Protein AF-A0A357MYZ6-F1 (afdb_monomer_lite)

Foldseek 3Di:
DDDDPQVPDPPDDFQFAAWDDDDQKIFHDDPNDTQKIWHQDPVRWIKIWGHADDDPDTDIDTDRDPVVNSVVNLQVNLCRVCVPDDSVVSSCVRRPRPRPPPDPPDPDDDDDPVSVVVVVVVVVVVVVVCVVVVVVVVVVDDPDDPDDPPDDDDDDDDDDDDDDDDDD

Sequence (168 aa):
MLPSIGYQGFRTAPIPSGWVQMGERWALWWNGREVASLTPDRAGGLRMALNALKMWQTKSVRVASFRQGKRFAERWCAARLYPDLPLREAVTRLTDSTPIDPRPPLPGLPPTSEQQQQAQRLDEAAAAAAARVMPALALIQPPAETRPRLTDRADVGLREGKVGSKRR

Radius of gyration: 38.24 Å; chains: 1; bounding box: 81×56×115 Å

Secondary structure (DSSP, 8-state):
--------S-S-SPBP-EEEEETTEEEEEETTEEEEEEEE-TTS-EEEEE--SS-SS-EEEEES-HHHHHHHHHHHHHHHH-TTS-HHHHHHHHH----B---PPPPPPPPPHHHHHHHHHHHHHHHHHHHHHHHHHHHT------PPP-------------------

pLDDT: mean 73.93, std 21.03, range [33.16, 96.56]

Structure (mmCIF, N/CA/C/O backbone):
data_AF-A0A357MYZ6-F1
#
_entry.id   AF-A0A357MYZ6-F1
#
loop_
_atom_site.group_PDB
_atom_site.id
_atom_site.type_symbol
_atom_site.label_atom_id
_atom_site.label_alt_id
_atom_site.label_comp_id
_atom_site.label_asym_id
_atom_site.label_entity_id
_atom_site.label_seq_id
_atom_site.pdbx_PDB_ins_code
_atom_site.Cartn_x
_atom_site.Cartn_y
_atom_site.Cartn_z
_atom_site.occupancy
_atom_site.B_iso_or_equiv
_atom_site.auth_seq_id
_atom_site.auth_comp_id
_atom_site.auth_asym_id
_atom_site.auth_atom_id
_atom_site.pdbx_PDB_model_num
ATOM 1 N N . MET A 1 1 ? 18.128 -8.726 14.448 1.00 37.00 1 MET A N 1
ATOM 2 C CA . MET A 1 1 ? 16.726 -8.364 14.736 1.00 37.00 1 MET A CA 1
ATOM 3 C C . MET A 1 1 ? 16.490 -6.952 14.232 1.00 37.00 1 MET A C 1
ATOM 5 O O . MET A 1 1 ? 17.231 -6.066 14.628 1.00 37.00 1 MET A O 1
ATOM 9 N N . LEU A 1 2 ? 15.534 -6.756 13.327 1.00 34.19 2 LEU A N 1
ATOM 10 C CA . LEU A 1 2 ? 15.073 -5.434 12.893 1.00 34.19 2 LEU A CA 1
ATOM 11 C C . LEU A 1 2 ? 13.616 -5.310 13.343 1.00 34.19 2 LEU A C 1
ATOM 13 O O . LEU A 1 2 ? 12.866 -6.264 13.117 1.00 34.19 2 LEU A O 1
ATOM 17 N N . PRO A 1 3 ? 13.196 -4.201 13.971 1.00 40.00 3 PRO A N 1
ATOM 18 C CA . PRO A 1 3 ? 11.792 -4.020 14.261 1.00 40.00 3 PRO A CA 1
ATOM 19 C C . PRO A 1 3 ? 11.074 -3.813 12.929 1.00 40.00 3 PRO A C 1
ATOM 21 O O . PRO A 1 3 ? 11.431 -2.947 12.128 1.00 40.00 3 PRO A O 1
ATOM 24 N N . SER A 1 4 ? 10.049 -4.624 12.685 1.00 40.84 4 SER A N 1
ATOM 25 C CA . SER A 1 4 ? 8.971 -4.229 11.795 1.00 40.84 4 SER A CA 1
ATOM 26 C C . SER A 1 4 ? 8.479 -2.881 12.306 1.00 40.84 4 SER A C 1
ATOM 28 O O . SER A 1 4 ? 7.918 -2.810 13.398 1.00 40.84 4 SER A O 1
ATOM 30 N N . ILE A 1 5 ? 8.694 -1.807 11.544 1.00 46.12 5 ILE A N 1
ATOM 31 C CA . ILE A 1 5 ? 7.967 -0.549 11.738 1.00 46.12 5 ILE A CA 1
ATOM 32 C C . ILE A 1 5 ? 6.539 -0.838 11.262 1.00 46.12 5 ILE A C 1
ATOM 34 O O . ILE A 1 5 ? 6.098 -0.445 10.186 1.00 46.12 5 ILE A O 1
ATOM 38 N N . GLY A 1 6 ? 5.847 -1.664 12.046 1.00 42.25 6 GLY A N 1
ATOM 39 C CA . GLY A 1 6 ? 4.410 -1.718 12.070 1.00 42.25 6 GLY A CA 1
ATOM 40 C C . GLY A 1 6 ? 3.995 -0.362 12.592 1.00 42.25 6 GLY A C 1
ATOM 41 O O . GLY A 1 6 ? 4.334 0.017 13.710 1.00 42.25 6 GLY A O 1
ATOM 42 N N . TYR A 1 7 ? 3.329 0.392 11.737 1.00 44.12 7 TYR A N 1
ATOM 43 C CA . TYR A 1 7 ? 2.656 1.624 12.087 1.00 44.12 7 TYR A CA 1
ATOM 44 C C . TYR A 1 7 ? 1.559 1.267 13.113 1.00 44.12 7 TYR A C 1
ATOM 46 O O . TYR A 1 7 ? 0.414 1.012 12.761 1.00 44.12 7 TYR A O 1
ATOM 54 N N . GLN A 1 8 ? 1.945 1.123 14.383 1.00 43.41 8 GLN A N 1
ATOM 55 C CA . GLN A 1 8 ? 1.078 0.844 15.533 1.00 43.41 8 GLN A CA 1
ATOM 56 C C . GLN A 1 8 ? 0.950 2.096 16.412 1.00 43.41 8 GLN A C 1
ATOM 58 O O . GLN A 1 8 ? 0.917 2.022 17.636 1.00 43.41 8 GLN A O 1
ATOM 63 N N . GLY A 1 9 ? 0.865 3.269 15.782 1.00 35.84 9 GLY A N 1
ATOM 64 C CA . GLY A 1 9 ? 0.314 4.454 16.428 1.00 35.84 9 GLY A CA 1
ATOM 65 C C . GLY A 1 9 ? -1.207 4.371 16.366 1.00 35.84 9 GLY A C 1
ATOM 66 O O . GLY A 1 9 ? -1.777 4.302 15.278 1.00 35.84 9 GLY A O 1
ATOM 67 N N . PHE A 1 10 ? -1.864 4.334 17.521 1.00 36.91 10 PHE A N 1
ATOM 68 C CA . PHE A 1 10 ? -3.317 4.398 17.652 1.00 36.91 10 PHE A CA 1
ATOM 69 C C . PHE A 1 10 ? -3.903 5.558 16.815 1.00 36.91 10 PHE A C 1
ATOM 71 O O . PHE A 1 10 ? -3.748 6.721 17.156 1.00 36.91 10 PHE A O 1
ATOM 78 N N . ARG A 1 11 ? -4.541 5.213 15.688 1.00 46.81 11 ARG A N 1
ATOM 79 C CA . ARG A 1 11 ? -5.631 5.913 14.974 1.00 46.81 11 ARG A CA 1
ATOM 80 C C . ARG A 1 11 ? -5.759 7.447 15.122 1.00 46.81 11 ARG A C 1
ATOM 82 O O . ARG A 1 11 ? -6.808 7.923 15.545 1.00 46.81 11 ARG A O 1
ATOM 89 N N . THR A 1 12 ? -4.785 8.205 14.616 1.00 45.78 12 THR A N 1
ATOM 90 C CA . THR A 1 12 ? -5.008 9.627 14.247 1.00 45.78 12 THR A CA 1
ATOM 91 C C . THR A 1 12 ? -4.431 9.998 12.880 1.00 45.78 12 THR A C 1
ATOM 93 O O . THR A 1 12 ? -4.909 10.930 12.243 1.00 45.78 12 THR A O 1
ATOM 96 N N . ALA A 1 13 ? -3.430 9.267 12.383 1.00 53.84 13 ALA A N 1
ATOM 97 C CA . ALA A 1 13 ? -2.886 9.512 11.053 1.00 53.84 13 ALA A CA 1
ATOM 98 C C . ALA A 1 13 ? -3.737 8.809 9.974 1.00 53.84 13 ALA A C 1
ATOM 100 O O . ALA A 1 13 ? -4.110 7.645 10.170 1.00 53.84 13 ALA A O 1
ATOM 101 N N . PRO A 1 14 ? -4.025 9.476 8.838 1.00 59.66 14 PRO A N 1
ATOM 102 C CA . PRO A 1 14 ? -4.628 8.854 7.667 1.00 59.66 14 PRO A CA 1
ATOM 103 C C . PRO A 1 14 ? -3.936 7.543 7.303 1.00 59.66 14 PRO A C 1
ATOM 105 O O . PRO A 1 14 ? -2.705 7.469 7.303 1.00 59.66 14 PRO A O 1
ATOM 108 N N . ILE A 1 15 ? -4.717 6.514 6.964 1.00 64.12 15 ILE A N 1
ATOM 109 C CA . ILE A 1 15 ? -4.153 5.289 6.397 1.00 64.12 15 ILE A CA 1
ATOM 110 C C . ILE A 1 15 ? -3.432 5.694 5.106 1.00 64.12 15 ILE A C 1
ATOM 112 O O . ILE A 1 15 ? -4.088 6.237 4.215 1.00 64.12 15 ILE A O 1
ATOM 116 N N . PRO A 1 16 ? -2.115 5.452 4.979 1.00 68.25 16 PRO A N 1
ATOM 117 C CA . PRO A 1 16 ? -1.398 5.844 3.780 1.00 68.25 16 PRO A CA 1
ATOM 118 C C . PRO A 1 16 ? -1.988 5.114 2.569 1.00 68.25 16 PRO A C 1
ATOM 120 O O . PRO A 1 16 ? -2.146 3.888 2.579 1.00 68.25 16 PRO A O 1
ATOM 123 N N . SER A 1 17 ? -2.314 5.877 1.530 1.00 75.31 17 SER A N 1
ATOM 124 C CA . SER A 1 17 ? -2.764 5.396 0.225 1.00 75.31 17 SER A CA 1
ATOM 125 C C . SER A 1 17 ? -1.887 5.991 -0.878 1.00 75.31 17 SER A C 1
ATOM 127 O O . SER A 1 17 ? -1.412 7.126 -0.793 1.00 75.31 17 SER A O 1
ATOM 129 N N . GLY A 1 18 ? -1.631 5.203 -1.922 1.00 86.88 18 GLY A N 1
ATOM 130 C CA . GLY A 1 18 ? -0.774 5.620 -3.028 1.00 86.88 18 GLY A CA 1
ATOM 131 C C . GLY A 1 18 ? 0.722 5.552 -2.700 1.00 86.88 18 GLY A C 1
ATOM 132 O O . GLY A 1 18 ? 1.171 4.774 -1.852 1.00 86.88 18 GLY A O 1
ATOM 133 N N . TRP A 1 19 ? 1.525 6.314 -3.444 1.00 91.44 19 TRP A N 1
ATOM 134 C CA . TRP A 1 19 ? 2.982 6.310 -3.301 1.00 91.44 19 TRP A CA 1
ATOM 135 C C . TRP A 1 19 ? 3.440 7.184 -2.139 1.00 91.44 19 TRP A C 1
ATOM 137 O O . TRP A 1 19 ? 3.258 8.396 -2.158 1.00 91.44 19 TRP A O 1
ATOM 147 N N . VAL A 1 20 ? 4.152 6.577 -1.195 1.00 89.56 20 VAL A N 1
ATOM 148 C CA . VAL A 1 20 ? 4.776 7.254 -0.058 1.00 89.56 20 VAL A CA 1
ATOM 149 C C . VAL A 1 20 ? 6.290 7.101 -0.156 1.00 89.56 20 VAL A C 1
ATOM 151 O O . VAL A 1 20 ? 6.802 5.998 -0.370 1.00 89.56 20 VAL A O 1
ATOM 154 N N . GLN A 1 21 ? 7.014 8.209 -0.009 1.00 90.19 21 GLN A N 1
ATOM 155 C CA . GLN A 1 21 ? 8.471 8.199 0.075 1.00 90.19 21 GLN A CA 1
ATOM 156 C C . GLN A 1 21 ? 8.905 7.969 1.526 1.00 90.19 21 GLN A C 1
ATOM 158 O O . GLN A 1 21 ? 8.559 8.739 2.415 1.00 90.19 21 GLN A O 1
ATOM 163 N N . MET A 1 22 ? 9.675 6.907 1.753 1.00 84.81 22 MET A N 1
ATOM 164 C CA . MET A 1 22 ? 10.239 6.522 3.046 1.00 84.81 22 MET A CA 1
ATOM 165 C C . MET A 1 22 ? 11.765 6.520 2.910 1.00 84.81 22 MET A C 1
ATOM 167 O O . MET A 1 22 ? 12.372 5.506 2.556 1.00 84.81 22 MET A O 1
ATOM 171 N N . GLY A 1 23 ? 12.376 7.689 3.119 1.00 86.44 23 GLY A N 1
ATOM 172 C CA . GLY A 1 23 ? 13.798 7.912 2.851 1.00 86.44 23 GLY A CA 1
ATOM 173 C C . GLY A 1 23 ? 14.121 7.747 1.363 1.00 86.44 23 GLY A C 1
ATOM 174 O O . GLY A 1 23 ? 13.562 8.440 0.511 1.00 86.44 23 GLY A O 1
ATOM 175 N N . GLU A 1 24 ? 15.002 6.801 1.049 1.00 85.94 24 GLU A N 1
ATOM 176 C CA . GLU A 1 24 ? 15.408 6.477 -0.326 1.00 85.94 24 GLU A CA 1
ATOM 177 C C . GLU A 1 24 ? 14.452 5.496 -1.027 1.00 85.94 24 GLU A C 1
ATOM 179 O O . GLU A 1 24 ? 14.547 5.278 -2.236 1.00 85.94 24 GLU A O 1
ATOM 184 N N . ARG A 1 25 ? 13.515 4.892 -0.283 1.00 89.75 25 ARG A N 1
ATOM 185 C CA . ARG A 1 25 ? 12.558 3.916 -0.810 1.00 89.75 25 ARG A CA 1
ATOM 186 C C . ARG A 1 25 ? 11.222 4.576 -1.119 1.00 89.75 25 ARG A C 1
ATOM 188 O O . ARG A 1 25 ? 10.684 5.327 -0.314 1.00 89.75 25 ARG A O 1
ATOM 195 N N . TRP A 1 26 ? 10.615 4.199 -2.235 1.00 93.19 26 TRP A N 1
ATOM 196 C CA . TRP A 1 26 ? 9.214 4.498 -2.522 1.00 93.19 26 TRP A CA 1
ATOM 197 C C . TRP A 1 26 ? 8.358 3.268 -2.258 1.00 93.19 26 TRP A C 1
ATOM 199 O O . TRP A 1 26 ? 8.678 2.190 -2.746 1.00 93.19 26 TRP A O 1
ATOM 209 N N . ALA A 1 27 ? 7.271 3.410 -1.510 1.00 92.38 27 ALA A N 1
ATOM 210 C CA . ALA A 1 27 ? 6.341 2.326 -1.213 1.00 92.38 27 ALA A CA 1
ATOM 211 C C . ALA A 1 27 ? 4.938 2.686 -1.701 1.00 92.38 27 ALA A C 1
ATOM 213 O O . ALA A 1 27 ? 4.471 3.798 -1.474 1.00 92.38 27 ALA A O 1
ATOM 214 N N . LEU A 1 28 ? 4.281 1.750 -2.377 1.00 92.06 28 LEU A N 1
ATOM 215 C CA . LEU A 1 28 ? 2.885 1.849 -2.773 1.00 92.06 28 LEU A CA 1
ATOM 216 C C . LEU A 1 28 ? 2.030 1.197 -1.692 1.00 92.06 28 LEU A C 1
ATOM 218 O O . LEU A 1 28 ? 2.162 -0.004 -1.433 1.00 92.06 28 LEU A O 1
ATOM 222 N N . TRP A 1 29 ? 1.159 1.992 -1.082 1.00 90.31 29 TRP A N 1
ATOM 223 C CA . TRP A 1 29 ? 0.274 1.563 -0.011 1.00 90.31 29 TRP A CA 1
ATOM 224 C C . TRP A 1 29 ? -1.160 1.401 -0.499 1.00 90.31 29 TRP A C 1
ATOM 226 O O . TRP A 1 29 ? -1.685 2.218 -1.254 1.00 90.31 29 TRP A O 1
ATOM 236 N N . TRP A 1 30 ? -1.800 0.336 -0.030 1.00 86.94 30 TRP A N 1
ATOM 237 C CA . TRP A 1 30 ? -3.204 0.047 -0.265 1.00 86.94 30 TRP A CA 1
ATOM 238 C C . TRP A 1 30 ? -3.822 -0.529 1.005 1.00 86.94 30 TRP A C 1
ATOM 240 O O . TRP A 1 30 ? -3.333 -1.526 1.538 1.00 86.94 30 TRP A O 1
ATOM 250 N N . ASN A 1 31 ? -4.890 0.106 1.498 1.00 81.56 31 ASN A N 1
ATOM 251 C CA . ASN A 1 31 ? -5.628 -0.321 2.691 1.00 81.56 31 ASN A CA 1
ATOM 252 C C . ASN A 1 31 ? -4.713 -0.617 3.906 1.00 81.56 31 ASN A C 1
ATOM 254 O O . ASN A 1 31 ? -4.836 -1.647 4.570 1.00 81.56 31 ASN A O 1
ATOM 258 N N . GLY A 1 32 ? -3.721 0.251 4.139 1.00 80.19 32 GLY A N 1
ATOM 259 C CA . GLY A 1 32 ? -2.769 0.123 5.248 1.00 80.19 32 GLY A CA 1
ATOM 260 C C . GLY A 1 32 ? -1.698 -0.954 5.064 1.00 80.19 32 GLY A C 1
ATOM 261 O O . GLY A 1 32 ? -0.998 -1.283 6.019 1.00 80.19 32 GLY A O 1
ATOM 262 N N . ARG A 1 33 ? -1.545 -1.510 3.856 1.00 84.31 33 ARG A N 1
ATOM 263 C CA . ARG A 1 33 ? -0.506 -2.490 3.522 1.00 84.31 33 ARG A CA 1
ATOM 264 C C . ARG A 1 33 ? 0.365 -2.008 2.372 1.00 84.31 33 ARG A C 1
ATOM 266 O O . ARG A 1 33 ? -0.133 -1.473 1.386 1.00 84.31 33 ARG A O 1
ATOM 273 N N . GLU A 1 34 ? 1.662 -2.265 2.471 1.00 89.38 34 GLU A N 1
ATOM 274 C CA . GLU A 1 34 ? 2.582 -2.104 1.348 1.00 89.38 34 GLU A CA 1
ATOM 275 C C . GLU A 1 34 ? 2.339 -3.213 0.315 1.00 89.38 34 GLU A C 1
ATOM 277 O O . GLU A 1 34 ? 2.509 -4.398 0.605 1.00 89.38 34 GLU A O 1
ATOM 282 N N . VAL A 1 35 ? 1.962 -2.828 -0.904 1.00 91.38 35 VAL A N 1
ATOM 283 C CA . VAL A 1 35 ? 1.686 -3.760 -2.013 1.00 91.38 35 VAL A CA 1
ATOM 284 C C . VAL A 1 35 ? 2.772 -3.753 -3.087 1.00 91.38 35 VAL A C 1
ATOM 286 O O . VAL A 1 35 ? 2.870 -4.706 -3.862 1.00 91.38 35 VAL A O 1
ATOM 289 N N . ALA A 1 36 ? 3.615 -2.721 -3.119 1.00 93.38 36 ALA A N 1
ATOM 290 C CA . ALA A 1 36 ? 4.842 -2.686 -3.906 1.00 93.38 36 ALA A CA 1
ATOM 291 C C . ALA A 1 36 ? 5.851 -1.702 -3.301 1.00 93.38 36 ALA A C 1
ATOM 293 O O . ALA A 1 36 ? 5.467 -0.753 -2.621 1.00 93.38 36 ALA A O 1
ATOM 294 N N . SER A 1 37 ? 7.135 -1.877 -3.599 1.00 93.19 37 SER A N 1
ATOM 295 C CA . SER A 1 37 ? 8.157 -0.874 -3.291 1.00 93.19 37 SER A CA 1
ATOM 296 C C . SER A 1 37 ? 9.246 -0.796 -4.346 1.00 93.19 37 SER A C 1
ATOM 298 O O . SER A 1 37 ? 9.477 -1.737 -5.098 1.00 93.19 37 SER A O 1
ATOM 300 N N . LEU A 1 38 ? 9.900 0.359 -4.410 1.00 94.00 38 LEU A N 1
ATOM 301 C CA . LEU A 1 38 ? 11.060 0.657 -5.233 1.00 94.00 38 LEU A CA 1
ATOM 302 C C . LEU A 1 38 ? 12.182 1.116 -4.309 1.00 94.00 38 LEU A C 1
ATOM 304 O O . LEU A 1 38 ? 12.068 2.167 -3.678 1.00 94.00 38 LEU A O 1
ATOM 308 N N . THR A 1 39 ? 13.249 0.333 -4.247 1.00 93.00 39 THR A N 1
ATOM 309 C CA . THR A 1 39 ? 14.420 0.586 -3.408 1.00 93.00 39 THR A CA 1
ATOM 310 C C . THR A 1 39 ? 15.649 0.713 -4.302 1.00 93.00 39 THR A C 1
ATOM 312 O O . THR A 1 39 ? 15.855 -0.165 -5.150 1.00 93.00 39 THR A O 1
ATOM 315 N N . PRO A 1 40 ? 16.475 1.759 -4.150 1.00 90.50 40 PRO A N 1
ATOM 316 C CA . PRO A 1 40 ? 17.782 1.791 -4.791 1.00 90.50 40 PRO A CA 1
ATOM 317 C C . PRO A 1 40 ? 18.638 0.617 -4.293 1.00 90.50 40 PRO A C 1
ATOM 319 O O . PRO A 1 40 ? 18.598 0.234 -3.126 1.00 90.50 40 PRO A O 1
ATOM 322 N N . ASP A 1 41 ? 19.360 -0.013 -5.211 1.00 85.00 41 ASP A N 1
ATOM 323 C CA . ASP A 1 41 ? 20.289 -1.105 -4.936 1.00 85.00 41 ASP A CA 1
ATOM 324 C C . ASP A 1 41 ? 21.688 -0.529 -4.666 1.00 85.00 41 ASP A C 1
ATOM 326 O O . ASP A 1 41 ? 22.058 0.511 -5.213 1.00 85.00 41 ASP A O 1
ATOM 330 N N . ARG A 1 42 ? 22.510 -1.232 -3.879 1.00 78.69 42 ARG A N 1
ATOM 331 C CA . ARG A 1 42 ? 23.874 -0.789 -3.524 1.00 78.69 42 ARG A CA 1
ATOM 332 C C . ARG A 1 42 ? 24.799 -0.657 -4.737 1.00 78.69 42 ARG A C 1
ATOM 334 O O . ARG A 1 42 ? 25.784 0.063 -4.677 1.00 78.69 42 ARG A O 1
ATOM 341 N N . ALA A 1 43 ? 24.470 -1.336 -5.834 1.00 79.06 43 ALA A N 1
ATOM 342 C CA . ALA A 1 43 ? 25.182 -1.263 -7.109 1.00 79.06 43 ALA A CA 1
ATOM 343 C C . ALA A 1 43 ? 24.713 -0.104 -8.019 1.00 79.06 43 ALA A C 1
ATOM 345 O O . ALA A 1 43 ? 25.000 -0.117 -9.212 1.00 79.06 43 ALA A O 1
ATOM 346 N N . GLY A 1 44 ? 23.930 0.853 -7.501 1.00 76.19 44 GLY A N 1
ATOM 347 C CA . GLY A 1 44 ? 23.406 1.990 -8.273 1.00 76.19 44 GLY A CA 1
ATOM 348 C C . GLY A 1 44 ? 22.204 1.662 -9.170 1.00 76.19 44 GLY A C 1
ATOM 349 O O . GLY A 1 44 ? 21.781 2.494 -9.967 1.00 76.19 44 GLY A O 1
ATOM 350 N N . GLY A 1 45 ? 21.643 0.453 -9.058 1.00 85.31 45 GLY A N 1
ATOM 351 C CA . GLY A 1 45 ? 20.425 0.046 -9.768 1.00 85.31 45 GLY A CA 1
ATOM 352 C C . GLY A 1 45 ? 19.147 0.376 -8.994 1.00 85.31 45 GLY A C 1
ATOM 353 O O . GLY A 1 45 ? 19.198 0.788 -7.841 1.00 85.31 45 GLY A O 1
ATOM 354 N N . LEU A 1 46 ? 17.979 0.133 -9.594 1.00 91.38 46 LEU A N 1
ATOM 355 C CA . LEU A 1 46 ? 16.692 0.212 -8.900 1.00 91.38 46 LEU A CA 1
ATOM 356 C C . LEU A 1 46 ? 16.043 -1.169 -8.818 1.00 91.38 46 LEU A C 1
ATOM 358 O O . LEU A 1 46 ? 15.931 -1.879 -9.820 1.00 91.38 46 LEU A O 1
ATOM 362 N N . ARG A 1 47 ? 15.584 -1.548 -7.627 1.00 92.38 47 ARG A N 1
ATOM 363 C CA . ARG A 1 47 ? 14.896 -2.813 -7.370 1.00 92.38 47 ARG A CA 1
ATOM 364 C C . ARG A 1 47 ? 13.443 -2.555 -7.007 1.00 92.38 47 ARG A C 1
ATOM 366 O O . ARG A 1 47 ? 13.151 -1.781 -6.107 1.00 92.38 47 ARG A O 1
ATOM 373 N N . MET A 1 48 ? 12.540 -3.249 -7.680 1.00 93.56 48 MET A N 1
ATOM 374 C CA . MET A 1 48 ? 11.114 -3.272 -7.396 1.00 93.56 48 MET A CA 1
ATOM 375 C C . MET A 1 48 ? 10.743 -4.559 -6.668 1.00 93.56 48 MET A C 1
ATOM 377 O O . MET A 1 48 ? 11.115 -5.641 -7.116 1.00 93.56 48 MET A O 1
ATOM 381 N N . ALA A 1 49 ? 9.994 -4.454 -5.578 1.00 92.31 49 ALA A N 1
ATOM 382 C CA . ALA A 1 49 ? 9.334 -5.569 -4.912 1.00 92.31 49 ALA A CA 1
ATOM 383 C C . ALA A 1 49 ? 7.820 -5.485 -5.148 1.00 92.31 49 ALA A C 1
ATOM 385 O O . ALA A 1 49 ? 7.241 -4.403 -5.077 1.00 92.31 49 ALA A O 1
ATOM 386 N N . LEU A 1 50 ? 7.185 -6.619 -5.442 1.00 92.06 50 LEU A N 1
ATOM 387 C CA . LEU A 1 50 ? 5.760 -6.728 -5.753 1.00 92.06 50 LEU A CA 1
ATOM 388 C C . LEU A 1 50 ? 5.099 -7.721 -4.792 1.00 92.06 50 LEU A C 1
ATOM 390 O O . LEU A 1 50 ? 5.453 -8.902 -4.788 1.00 92.06 50 LEU A O 1
ATOM 394 N N . ASN A 1 51 ? 4.144 -7.220 -4.004 1.00 87.56 51 ASN A N 1
ATOM 395 C CA . ASN A 1 51 ? 3.554 -7.885 -2.835 1.00 87.56 51 ASN A CA 1
ATOM 396 C C . ASN A 1 51 ? 2.011 -7.842 -2.812 1.00 87.56 51 ASN A C 1
ATOM 398 O O . ASN A 1 51 ? 1.401 -8.159 -1.792 1.00 87.56 51 ASN A O 1
ATOM 402 N N . ALA A 1 52 ? 1.351 -7.433 -3.901 1.00 77.94 52 ALA A N 1
ATOM 403 C CA . ALA A 1 52 ? -0.111 -7.438 -3.972 1.00 77.94 52 ALA A CA 1
ATOM 404 C C . ALA A 1 52 ? -0.642 -8.881 -3.916 1.00 77.94 52 ALA A C 1
ATOM 406 O O . ALA A 1 52 ? -0.186 -9.726 -4.682 1.00 77.94 52 ALA A O 1
ATOM 407 N N . LEU A 1 53 ? -1.575 -9.107 -2.982 1.00 70.12 53 LEU A N 1
ATOM 408 C CA . LEU A 1 53 ? -2.335 -10.321 -2.654 1.00 70.12 53 LEU A CA 1
ATOM 409 C C . LEU A 1 53 ? -2.207 -11.525 -3.618 1.00 70.12 53 LEU A C 1
ATOM 411 O O . LEU A 1 53 ? -2.374 -11.406 -4.830 1.00 70.12 53 LEU A O 1
ATOM 415 N N . LYS A 1 54 ? -2.100 -12.720 -3.009 1.00 55.34 54 LYS A N 1
ATOM 416 C CA . LYS A 1 54 ? -2.304 -14.052 -3.620 1.00 55.34 54 LYS A CA 1
ATOM 417 C C . LYS A 1 54 ? -1.106 -14.695 -4.344 1.00 55.34 54 LYS A C 1
ATOM 419 O O . LYS A 1 54 ? -1.303 -15.436 -5.300 1.00 55.34 54 LYS A O 1
ATOM 424 N N . MET A 1 55 ? 0.123 -14.502 -3.856 1.00 50.72 55 MET A N 1
ATOM 425 C CA . MET A 1 55 ? 1.254 -15.399 -4.156 1.00 50.72 55 MET A CA 1
ATOM 426 C C . MET A 1 55 ? 2.140 -15.574 -2.919 1.00 50.72 55 MET A C 1
ATOM 428 O O . MET A 1 55 ? 2.394 -14.616 -2.197 1.00 50.72 55 MET A O 1
ATOM 432 N N . TRP A 1 56 ? 2.638 -16.788 -2.696 1.00 61.81 56 TRP A N 1
ATOM 433 C CA . TRP A 1 56 ? 3.477 -17.169 -1.550 1.00 61.81 56 TRP A CA 1
ATOM 434 C C . TRP A 1 56 ? 4.910 -16.605 -1.600 1.00 61.81 56 TRP A C 1
ATOM 436 O O . TRP A 1 56 ? 5.749 -16.988 -0.792 1.00 61.81 56 TRP A O 1
ATOM 446 N N . GLN A 1 57 ? 5.215 -15.720 -2.554 1.00 65.25 57 GLN A N 1
ATOM 447 C CA . GLN A 1 57 ? 6.537 -15.122 -2.734 1.00 65.25 57 GLN A CA 1
ATOM 448 C C . GLN A 1 57 ? 6.419 -13.664 -3.192 1.00 65.25 57 GLN A C 1
ATOM 450 O O . GLN A 1 57 ? 5.740 -13.356 -4.177 1.00 65.25 57 GLN A O 1
ATOM 455 N N . THR A 1 58 ? 7.147 -12.783 -2.507 1.00 81.06 58 THR A N 1
ATOM 456 C CA . THR A 1 58 ? 7.471 -11.431 -2.973 1.00 81.06 58 THR A CA 1
ATOM 457 C C . THR A 1 58 ? 8.276 -11.528 -4.261 1.00 81.06 58 THR A C 1
ATOM 459 O O . THR A 1 58 ? 9.364 -12.106 -4.272 1.00 81.06 58 THR A O 1
ATOM 462 N N . LYS A 1 59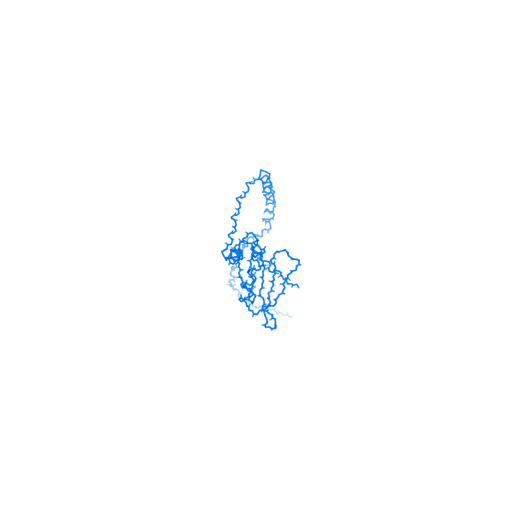 ? 7.795 -10.928 -5.355 1.00 86.12 59 LYS A N 1
ATOM 463 C CA . LYS A 1 59 ? 8.583 -10.879 -6.594 1.00 86.12 59 LYS A CA 1
ATOM 464 C C . LYS A 1 59 ? 9.509 -9.669 -6.569 1.00 86.12 59 LYS A C 1
ATOM 466 O O . LYS A 1 59 ? 9.037 -8.539 -6.478 1.00 86.12 59 LYS A O 1
ATOM 471 N N . SER A 1 60 ? 10.815 -9.902 -6.694 1.00 88.38 60 SER A N 1
ATOM 472 C CA . SER A 1 60 ? 11.821 -8.842 -6.816 1.00 88.38 60 SER A CA 1
ATOM 473 C C . SER A 1 60 ? 12.333 -8.737 -8.254 1.00 88.38 60 SER A C 1
ATOM 475 O O . SER A 1 60 ? 12.688 -9.747 -8.857 1.00 88.38 60 SER A O 1
ATOM 477 N N . VAL A 1 61 ? 12.348 -7.530 -8.823 1.00 88.81 61 VAL A N 1
ATOM 478 C CA . VAL A 1 61 ? 12.715 -7.268 -10.226 1.00 88.81 61 VAL A CA 1
ATOM 479 C C . VAL A 1 61 ? 13.593 -6.020 -10.308 1.00 88.81 61 VAL A C 1
ATOM 481 O O . VAL A 1 61 ? 13.363 -5.061 -9.578 1.00 88.81 61 VAL A O 1
ATOM 484 N N . ARG A 1 62 ? 14.586 -5.996 -11.202 1.00 90.69 62 ARG A N 1
ATOM 485 C CA . ARG A 1 62 ? 15.345 -4.771 -11.505 1.00 90.69 62 ARG A CA 1
ATOM 486 C C . ARG A 1 62 ? 14.581 -3.880 -12.479 1.00 90.69 62 ARG A C 1
ATOM 488 O O . ARG A 1 62 ? 13.950 -4.369 -13.410 1.00 90.69 62 ARG A O 1
ATOM 495 N N . VAL A 1 63 ? 14.667 -2.573 -12.277 1.00 90.75 63 VAL A N 1
ATOM 496 C CA . VAL A 1 63 ? 14.005 -1.566 -13.111 1.00 90.75 63 VAL A CA 1
ATOM 497 C C . VAL A 1 63 ? 14.995 -0.491 -13.521 1.00 90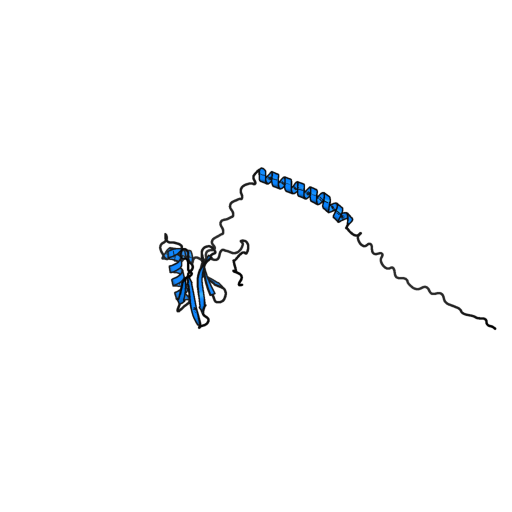.75 63 VAL A C 1
ATOM 499 O O . VAL A 1 63 ? 15.897 -0.147 -12.766 1.00 90.75 63 VAL A O 1
ATOM 502 N N . ALA A 1 64 ? 14.806 0.048 -14.723 1.00 86.88 64 ALA A N 1
ATOM 503 C CA . ALA A 1 64 ? 15.684 1.074 -15.274 1.00 86.88 64 ALA A CA 1
ATOM 504 C C . ALA A 1 64 ? 15.415 2.472 -14.690 1.00 86.88 64 ALA A C 1
ATOM 506 O O . ALA A 1 64 ? 16.311 3.305 -14.652 1.00 86.88 64 ALA A O 1
ATOM 507 N N . SER A 1 65 ? 14.186 2.756 -14.239 1.00 89.94 65 SER A N 1
ATOM 508 C CA . SER A 1 65 ? 13.833 4.060 -13.664 1.00 89.94 65 SER A CA 1
ATOM 509 C C . SER A 1 65 ? 12.669 3.984 -12.678 1.00 89.94 65 SER A C 1
ATOM 511 O O . SER A 1 65 ? 11.795 3.117 -12.786 1.00 89.94 65 SER A O 1
ATOM 513 N N . PHE A 1 66 ? 12.606 4.952 -11.756 1.00 89.44 66 PHE A N 1
ATOM 514 C CA . PHE A 1 66 ? 11.486 5.090 -10.821 1.00 89.44 66 PHE A CA 1
ATOM 515 C C . PHE A 1 66 ? 10.157 5.296 -11.543 1.00 89.44 66 PHE A C 1
ATOM 517 O O . PHE A 1 66 ? 9.170 4.666 -11.184 1.00 89.44 66 PHE A O 1
ATOM 524 N N . ARG A 1 67 ? 10.112 6.139 -12.583 1.00 92.00 67 ARG A N 1
ATOM 525 C CA . ARG A 1 67 ? 8.871 6.422 -13.322 1.00 92.00 67 ARG A CA 1
ATOM 526 C C . ARG A 1 67 ? 8.303 5.161 -13.972 1.00 92.00 67 ARG A C 1
ATOM 528 O O . ARG A 1 67 ? 7.107 4.901 -13.855 1.00 92.00 67 ARG A O 1
ATOM 535 N N . GLN A 1 68 ? 9.156 4.371 -14.623 1.00 91.81 68 GLN A N 1
ATOM 536 C CA . GLN A 1 68 ? 8.746 3.108 -15.234 1.00 91.81 68 GLN A CA 1
ATOM 537 C C . GLN A 1 68 ? 8.329 2.087 -14.172 1.00 91.81 68 GLN A C 1
ATOM 539 O O . GLN A 1 68 ? 7.277 1.465 -14.309 1.00 91.81 68 GLN A O 1
ATOM 544 N N . GLY A 1 69 ? 9.111 1.959 -13.094 1.00 93.25 69 GLY A N 1
ATOM 545 C CA . GLY A 1 69 ? 8.796 1.067 -11.980 1.00 93.25 69 GLY A CA 1
ATOM 546 C C . GLY A 1 69 ? 7.463 1.399 -11.321 1.00 93.25 69 GLY A C 1
ATOM 547 O O . GLY A 1 69 ? 6.644 0.504 -11.134 1.00 93.25 69 GLY A O 1
ATOM 548 N N . LYS A 1 70 ? 7.191 2.683 -11.059 1.00 93.75 70 LYS A N 1
ATOM 549 C CA . LYS A 1 70 ? 5.929 3.127 -10.459 1.00 93.75 70 LYS A CA 1
ATOM 550 C C . LYS A 1 70 ? 4.740 2.778 -11.350 1.00 93.75 70 LYS A C 1
ATOM 552 O O . LYS A 1 70 ? 3.814 2.119 -10.894 1.00 93.75 70 LYS A O 1
ATOM 557 N N . ARG A 1 71 ? 4.807 3.115 -12.643 1.00 94.25 71 ARG A N 1
ATOM 558 C CA . ARG A 1 71 ? 3.741 2.810 -13.615 1.00 94.25 71 ARG A CA 1
ATOM 559 C C . ARG A 1 71 ? 3.485 1.315 -13.773 1.00 94.25 71 ARG A C 1
ATOM 561 O O . ARG A 1 71 ? 2.334 0.898 -13.898 1.00 94.25 71 ARG A O 1
ATOM 568 N N . PHE A 1 72 ? 4.544 0.509 -13.785 1.00 93.75 72 PHE A N 1
ATOM 569 C CA . PHE A 1 72 ? 4.403 -0.940 -13.850 1.00 93.75 72 PHE A CA 1
ATOM 570 C C . PHE A 1 72 ? 3.747 -1.486 -12.580 1.00 93.75 72 PHE A C 1
ATOM 572 O O . PHE A 1 72 ? 2.770 -2.226 -12.677 1.00 93.75 72 PHE A O 1
ATOM 579 N N . ALA A 1 73 ? 4.254 -1.098 -11.406 1.00 93.94 73 ALA A N 1
ATOM 580 C CA . ALA A 1 73 ? 3.721 -1.528 -10.119 1.00 93.94 73 ALA A CA 1
ATOM 581 C C . ALA A 1 73 ? 2.249 -1.128 -9.956 1.00 93.94 73 ALA A C 1
ATOM 583 O O . ALA A 1 73 ? 1.440 -1.978 -9.609 1.00 93.94 73 ALA A O 1
ATOM 584 N N . GLU A 1 74 ? 1.880 0.109 -10.301 1.00 94.69 74 GLU A N 1
ATOM 585 C CA . GLU A 1 74 ? 0.491 0.588 -10.298 1.00 94.69 74 GLU A CA 1
ATOM 586 C C . GLU A 1 74 ? -0.425 -0.341 -11.094 1.00 94.69 74 GLU A C 1
ATOM 588 O O . GLU A 1 74 ? -1.399 -0.857 -10.556 1.00 94.69 74 GLU A O 1
ATOM 593 N N . ARG A 1 75 ? -0.096 -0.612 -12.362 1.00 95.25 75 ARG A N 1
ATOM 594 C CA . ARG A 1 75 ? -0.920 -1.469 -13.231 1.00 95.25 75 ARG A CA 1
ATOM 595 C C . ARG A 1 75 ? -0.959 -2.913 -12.736 1.00 95.25 75 ARG A C 1
ATOM 597 O O . ARG A 1 75 ? -2.011 -3.546 -12.769 1.00 95.25 75 ARG A O 1
ATOM 604 N N . TRP A 1 76 ? 0.181 -3.434 -12.287 1.00 93.06 76 TRP A N 1
ATOM 605 C CA . TRP A 1 76 ? 0.309 -4.809 -11.811 1.00 93.06 76 TRP A CA 1
ATOM 606 C C . TRP A 1 76 ? -0.479 -5.049 -10.517 1.00 93.06 76 TRP A C 1
ATOM 608 O O . TRP A 1 76 ? -1.147 -6.080 -10.396 1.00 93.06 76 TRP A O 1
ATOM 618 N N . CYS A 1 77 ? -0.424 -4.095 -9.581 1.00 91.94 77 CYS A N 1
ATOM 619 C CA . CYS A 1 77 ? -1.186 -4.101 -8.337 1.00 91.94 77 CYS A CA 1
ATOM 620 C C . CYS A 1 77 ? -2.676 -3.866 -8.610 1.00 91.94 77 CYS A C 1
ATOM 622 O O . CYS A 1 77 ? -3.498 -4.628 -8.116 1.00 91.94 77 CYS A O 1
ATOM 624 N N . ALA A 1 78 ? -3.033 -2.875 -9.432 1.00 93.00 78 ALA A N 1
ATOM 625 C CA . ALA A 1 78 ? -4.421 -2.545 -9.755 1.00 93.00 78 ALA A CA 1
ATOM 626 C C . ALA A 1 78 ? -5.179 -3.744 -10.342 1.00 93.00 78 ALA A C 1
ATOM 628 O O . ALA A 1 78 ? -6.246 -4.088 -9.843 1.00 93.00 78 ALA A O 1
ATOM 629 N N . ALA A 1 79 ? -4.578 -4.445 -11.310 1.00 92.50 79 ALA A N 1
ATOM 630 C CA . ALA A 1 79 ? -5.168 -5.637 -11.926 1.00 92.50 79 ALA A CA 1
ATOM 631 C C . ALA A 1 79 ? -5.427 -6.796 -10.941 1.00 92.50 79 ALA A C 1
ATOM 633 O O . ALA A 1 79 ? -6.195 -7.701 -11.247 1.00 92.50 79 ALA A O 1
ATOM 634 N N . ARG A 1 80 ? -4.757 -6.807 -9.781 1.00 89.69 80 ARG A N 1
ATOM 635 C CA . ARG A 1 80 ? -4.873 -7.869 -8.764 1.00 89.69 80 ARG A CA 1
ATOM 636 C C . ARG A 1 80 ? -5.752 -7.479 -7.588 1.00 89.69 80 ARG A C 1
ATOM 638 O O . ARG A 1 80 ? -6.436 -8.331 -7.036 1.00 89.69 80 ARG A O 1
ATOM 645 N N . LEU A 1 81 ? -5.686 -6.217 -7.179 1.00 88.94 81 LEU A N 1
ATOM 646 C CA . LEU A 1 81 ? -6.428 -5.692 -6.034 1.00 88.94 81 LEU A CA 1
ATOM 647 C C . LEU A 1 81 ? -7.876 -5.354 -6.401 1.00 88.94 81 LEU A C 1
ATOM 649 O O . LEU A 1 81 ? -8.746 -5.434 -5.540 1.00 88.94 81 LEU A O 1
ATOM 653 N N . TYR A 1 82 ? -8.132 -5.012 -7.666 1.00 90.69 82 TYR A N 1
ATOM 654 C CA . TYR A 1 82 ? -9.455 -4.666 -8.179 1.00 90.69 82 TYR A CA 1
ATOM 655 C C . TYR A 1 82 ? -9.759 -5.443 -9.472 1.00 90.69 82 TYR A C 1
ATOM 657 O O . TYR A 1 82 ? -9.774 -4.845 -10.548 1.00 90.69 82 TYR A O 1
ATOM 665 N N . PRO A 1 83 ? -9.969 -6.772 -9.399 1.00 90.31 83 PRO A N 1
ATOM 666 C CA . PRO A 1 83 ? -10.216 -7.594 -10.586 1.00 90.31 83 PRO A CA 1
ATOM 667 C C . PRO A 1 83 ? -11.526 -7.238 -11.307 1.00 90.31 83 PRO A C 1
ATOM 669 O O . PRO A 1 83 ? -11.625 -7.438 -12.513 1.00 90.31 83 PRO A O 1
ATOM 672 N N . ASP A 1 84 ? -12.498 -6.677 -10.584 1.00 94.12 84 ASP A N 1
ATOM 673 C CA . ASP A 1 84 ? -13.829 -6.351 -11.110 1.00 94.12 84 ASP A CA 1
ATOM 674 C C . ASP A 1 84 ? -13.904 -4.958 -11.763 1.00 94.12 84 ASP A C 1
ATOM 676 O O . ASP A 1 84 ? -14.930 -4.597 -12.334 1.00 94.12 84 ASP A O 1
ATOM 680 N N . LEU A 1 85 ? -12.835 -4.154 -11.675 1.00 94.75 85 LEU A N 1
ATOM 681 C CA . LEU A 1 85 ? -12.788 -2.799 -12.231 1.00 94.75 85 LEU A CA 1
ATOM 682 C C . LEU A 1 85 ? -11.946 -2.746 -13.513 1.00 94.75 85 LEU A C 1
ATOM 684 O O . LEU A 1 85 ? -10.920 -3.427 -13.615 1.00 94.75 85 LEU A O 1
ATOM 688 N N . PRO A 1 86 ? -12.291 -1.875 -14.480 1.00 96.56 86 PRO A N 1
ATOM 689 C CA . PRO A 1 86 ? -11.436 -1.651 -15.635 1.00 96.56 86 PRO A CA 1
ATOM 690 C C . PRO A 1 86 ? -10.085 -1.085 -15.182 1.00 96.56 86 PRO A C 1
ATOM 692 O O . PRO A 1 86 ? -10.012 -0.214 -14.315 1.00 96.56 86 PRO A O 1
ATOM 695 N N . LEU A 1 87 ? -8.992 -1.539 -15.808 1.00 95.50 87 LEU A N 1
ATOM 696 C CA . LEU A 1 87 ? -7.624 -1.256 -15.346 1.00 95.50 87 LEU A CA 1
ATOM 697 C C . LEU A 1 87 ? -7.345 0.239 -15.125 1.00 95.50 87 LEU A C 1
ATOM 699 O O . LEU A 1 87 ? -6.644 0.601 -14.184 1.00 95.50 87 LEU A O 1
ATOM 703 N N . ARG A 1 88 ? -7.881 1.110 -15.987 1.00 95.19 88 ARG A N 1
ATOM 704 C CA . ARG A 1 88 ? -7.734 2.566 -15.848 1.00 95.19 88 ARG A CA 1
ATOM 705 C C . ARG A 1 88 ? -8.309 3.059 -14.519 1.00 95.19 88 ARG A C 1
ATOM 707 O O . ARG A 1 88 ? -7.630 3.788 -13.808 1.00 95.19 88 ARG A O 1
ATOM 714 N N . GLU A 1 89 ? -9.532 2.654 -14.200 1.00 94.44 89 GLU A N 1
ATOM 715 C CA . GLU A 1 89 ? -10.227 3.042 -12.972 1.00 94.44 89 GLU A CA 1
ATOM 716 C C . GLU A 1 89 ? -9.576 2.410 -11.742 1.00 94.44 89 GLU A C 1
ATOM 718 O O . GLU A 1 89 ? -9.356 3.088 -10.743 1.00 94.44 89 GLU A O 1
ATOM 723 N N . ALA A 1 90 ? -9.169 1.144 -11.847 1.00 93.44 90 ALA A N 1
ATOM 724 C CA . ALA A 1 90 ? -8.430 0.454 -10.800 1.00 93.44 90 ALA A CA 1
ATOM 725 C C . ALA A 1 90 ? -7.111 1.168 -10.455 1.00 93.44 90 ALA A C 1
ATOM 727 O O . ALA A 1 90 ? -6.780 1.315 -9.279 1.00 93.44 90 ALA A O 1
ATOM 728 N N . VAL A 1 91 ? -6.366 1.640 -11.465 1.00 93.44 91 VAL A N 1
ATOM 729 C CA . VAL A 1 91 ? -5.151 2.442 -11.252 1.00 93.44 91 VAL A CA 1
ATOM 730 C C . VAL A 1 91 ? -5.504 3.770 -10.601 1.00 93.44 91 VAL A C 1
ATOM 732 O O . VAL A 1 91 ? -4.886 4.097 -9.595 1.00 93.44 91 VAL A O 1
ATOM 735 N N . THR A 1 92 ? -6.507 4.493 -11.114 1.00 92.12 92 THR A N 1
ATOM 736 C CA . THR A 1 92 ? -6.959 5.757 -10.516 1.00 92.12 92 THR A CA 1
ATOM 737 C C . THR A 1 92 ? -7.276 5.569 -9.040 1.00 92.12 92 THR A C 1
ATOM 739 O O . THR A 1 92 ? -6.676 6.251 -8.223 1.00 92.12 92 THR A O 1
ATOM 742 N N . ARG A 1 93 ? -8.103 4.582 -8.687 1.00 88.50 93 ARG A N 1
ATOM 743 C CA . ARG A 1 93 ? -8.491 4.278 -7.305 1.00 88.50 93 ARG A CA 1
ATOM 744 C C . ARG A 1 93 ? -7.323 3.829 -6.423 1.00 88.50 93 ARG A C 1
ATOM 746 O O . ARG A 1 93 ? -7.341 4.054 -5.221 1.00 88.50 93 ARG A O 1
ATOM 753 N N . LEU A 1 94 ? -6.326 3.153 -6.992 1.00 89.06 94 LEU A N 1
ATOM 754 C CA . LEU A 1 94 ? -5.128 2.728 -6.262 1.00 89.06 94 LEU A CA 1
ATOM 755 C C . LEU A 1 94 ? -4.172 3.896 -5.984 1.00 89.06 94 LEU A C 1
ATOM 757 O O . LEU A 1 94 ? -3.528 3.923 -4.938 1.00 89.06 94 LEU A O 1
ATOM 761 N N . THR A 1 95 ? -4.045 4.825 -6.932 1.00 88.31 95 THR A N 1
ATOM 762 C CA . THR A 1 95 ? -3.176 6.006 -6.811 1.00 88.31 95 THR A CA 1
ATOM 763 C C . THR A 1 95 ? -3.861 7.207 -6.182 1.00 88.31 95 THR A C 1
ATOM 765 O O . THR A 1 95 ? -3.177 8.174 -5.864 1.00 88.31 95 THR A O 1
ATOM 768 N N . ASP A 1 96 ? -5.182 7.163 -6.040 1.00 83.69 96 ASP A N 1
ATOM 769 C CA . ASP A 1 96 ? -5.952 8.194 -5.368 1.00 83.69 96 ASP A CA 1
ATOM 770 C C . ASP A 1 96 ? -5.504 8.264 -3.903 1.00 83.69 96 ASP A C 1
ATOM 772 O O . ASP A 1 96 ? -5.783 7.384 -3.087 1.00 83.69 96 ASP A O 1
ATOM 776 N N . SER A 1 97 ? -4.724 9.301 -3.602 1.00 63.16 97 SER A N 1
ATOM 777 C CA . SER A 1 97 ? -4.210 9.599 -2.268 1.00 63.16 97 SER A CA 1
ATOM 778 C C . SER A 1 97 ? -5.271 10.184 -1.347 1.00 63.16 97 SER A C 1
ATOM 780 O O . SER A 1 97 ? -4.920 10.602 -0.246 1.00 63.16 97 SER A O 1
ATOM 782 N N . THR A 1 98 ? -6.541 10.233 -1.769 1.00 65.31 98 THR A N 1
ATOM 783 C CA . THR A 1 98 ? -7.637 10.612 -0.882 1.00 65.31 98 THR A CA 1
ATOM 784 C C . THR A 1 98 ? -7.568 9.713 0.352 1.00 65.31 98 THR A C 1
ATOM 786 O O . THR A 1 98 ? -7.651 8.483 0.216 1.00 65.31 98 THR A O 1
ATOM 789 N N . PRO A 1 99 ? -7.340 10.290 1.548 1.00 56.41 99 PRO A N 1
ATOM 790 C CA . PRO A 1 99 ? -7.386 9.549 2.792 1.00 56.41 99 PRO A CA 1
ATOM 791 C C . PRO A 1 99 ? -8.653 8.709 2.821 1.00 56.41 99 PRO A C 1
ATOM 793 O O . PRO A 1 99 ? -9.755 9.238 2.683 1.00 56.41 99 PRO A O 1
ATOM 796 N N . ILE A 1 100 ? -8.507 7.391 2.964 1.00 57.00 100 ILE A N 1
ATOM 797 C CA . ILE A 1 100 ? -9.666 6.565 3.279 1.00 57.00 100 ILE A CA 1
ATOM 798 C C . ILE A 1 100 ? -10.053 6.991 4.684 1.00 57.00 100 ILE A C 1
ATOM 800 O O . ILE A 1 100 ? -9.370 6.615 5.643 1.00 57.00 100 ILE A O 1
ATOM 804 N N . ASP A 1 101 ? -11.096 7.813 4.788 1.00 56.12 101 ASP A N 1
ATOM 805 C CA . ASP A 1 101 ? -11.602 8.216 6.086 1.00 56.12 101 ASP A CA 1
ATOM 806 C C . ASP A 1 101 ? -11.898 6.940 6.872 1.00 56.12 101 ASP A C 1
ATOM 808 O O . ASP A 1 101 ? -12.630 6.060 6.386 1.00 56.12 101 ASP A O 1
ATOM 812 N N . PRO A 1 102 ? -11.291 6.771 8.060 1.00 58.16 102 PRO A N 1
ATOM 813 C CA . PRO A 1 102 ? -11.652 5.664 8.910 1.00 58.16 102 PRO A CA 1
ATOM 814 C C . PRO A 1 102 ? -13.145 5.811 9.163 1.00 58.16 102 PRO A C 1
ATOM 816 O O . PRO A 1 102 ? -13.583 6.820 9.712 1.00 58.16 102 PRO A O 1
ATOM 819 N N . ARG A 1 103 ? -13.922 4.813 8.717 1.00 56.22 103 ARG A N 1
ATOM 820 C CA . ARG A 1 103 ? -15.364 4.757 8.964 1.00 56.22 103 ARG A CA 1
ATOM 821 C C . ARG A 1 103 ? -15.591 5.177 10.419 1.00 56.22 103 ARG A C 1
ATOM 823 O O . ARG A 1 103 ? -14.948 4.560 11.283 1.00 56.22 103 ARG A O 1
ATOM 830 N N . PRO A 1 104 ? -16.424 6.203 10.691 1.00 63.78 104 PRO A N 1
ATOM 831 C CA . PRO A 1 104 ? -16.663 6.636 12.057 1.00 63.78 104 PRO A CA 1
ATOM 832 C C . PRO A 1 104 ? -17.009 5.398 12.887 1.00 63.78 104 PRO A C 1
ATOM 834 O O . PRO A 1 104 ? -17.741 4.531 12.384 1.00 63.78 104 PRO A O 1
ATOM 837 N N . PRO A 1 105 ? -16.407 5.240 14.083 1.00 62.53 105 PRO A N 1
ATOM 838 C CA . PRO A 1 105 ? -16.685 4.087 14.919 1.00 62.53 105 PRO A CA 1
ATOM 839 C C . PRO A 1 105 ? -18.199 3.992 15.053 1.00 62.53 105 PRO A C 1
ATOM 841 O O . PRO A 1 105 ? -18.860 4.984 15.365 1.00 62.53 105 PRO A O 1
ATOM 844 N N . LEU A 1 106 ? -18.748 2.822 14.717 1.00 69.44 106 LEU A N 1
ATOM 845 C CA . LEU A 1 106 ? -20.171 2.574 14.901 1.00 69.44 106 LEU A CA 1
ATOM 846 C C . LEU A 1 106 ? -20.507 2.953 16.350 1.00 69.44 106 LEU A C 1
ATOM 848 O O . LEU A 1 106 ? -19.710 2.608 17.231 1.00 69.44 106 LEU A O 1
ATOM 852 N N . PRO A 1 107 ? -21.615 3.677 16.603 1.00 73.94 107 PRO A N 1
ATOM 853 C CA . PRO A 1 107 ? -22.018 3.981 17.967 1.00 73.94 107 PRO A CA 1
ATOM 854 C C . PRO A 1 107 ? -22.018 2.668 18.748 1.00 73.94 107 PRO A C 1
ATOM 856 O O . PRO A 1 107 ? -22.627 1.685 18.318 1.00 73.94 107 PRO A O 1
ATOM 859 N N . GLY A 1 108 ? -21.219 2.627 19.817 1.00 68.56 108 GLY A N 1
ATOM 860 C CA . GLY A 1 108 ? -21.064 1.427 20.626 1.00 68.56 108 GLY A CA 1
ATOM 861 C C . GLY A 1 108 ? -22.434 0.957 21.095 1.00 68.56 108 GLY A C 1
ATOM 862 O O . GLY A 1 108 ? -23.287 1.779 21.436 1.00 68.56 108 GLY A O 1
ATOM 863 N N . LEU A 1 109 ? -22.655 -0.358 21.080 1.00 75.69 109 LEU A N 1
ATOM 864 C CA . LEU A 1 109 ? -23.862 -0.934 21.663 1.00 75.69 109 LEU A CA 1
ATOM 865 C C . LEU A 1 109 ? -24.004 -0.420 23.104 1.00 75.69 109 LEU A C 1
ATOM 867 O O . LEU A 1 109 ? -22.998 -0.380 23.823 1.00 75.69 109 LEU A O 1
ATOM 871 N N . PRO A 1 110 ? -25.215 -0.017 23.529 1.00 76.88 110 PRO A N 1
ATOM 872 C CA . PRO A 1 110 ? -25.430 0.372 24.911 1.00 76.88 110 PRO A CA 1
ATOM 873 C C . PRO A 1 110 ? -24.998 -0.788 25.822 1.00 76.88 110 PRO A C 1
ATOM 875 O O . PRO A 1 110 ? -25.246 -1.951 25.482 1.00 76.88 110 PRO A O 1
ATOM 878 N N . PRO A 1 111 ? -24.322 -0.499 26.948 1.00 77.00 111 PRO A N 1
ATOM 879 C CA . PRO A 1 111 ? -23.822 -1.535 27.834 1.00 77.00 111 PRO A CA 1
ATOM 880 C C . PRO A 1 111 ? -24.984 -2.403 28.308 1.00 77.00 111 PRO A C 1
ATOM 882 O O . PRO A 1 111 ? -26.006 -1.902 28.784 1.00 77.00 111 PRO A O 1
ATOM 885 N N . THR A 1 112 ? -24.812 -3.711 28.175 1.00 83.12 112 THR A N 1
ATOM 886 C CA . THR A 1 112 ? -25.780 -4.704 28.650 1.00 83.12 112 THR A CA 1
ATOM 887 C C . THR A 1 112 ? -25.957 -4.595 30.168 1.00 83.12 112 THR A C 1
ATOM 889 O O . THR A 1 112 ? -25.0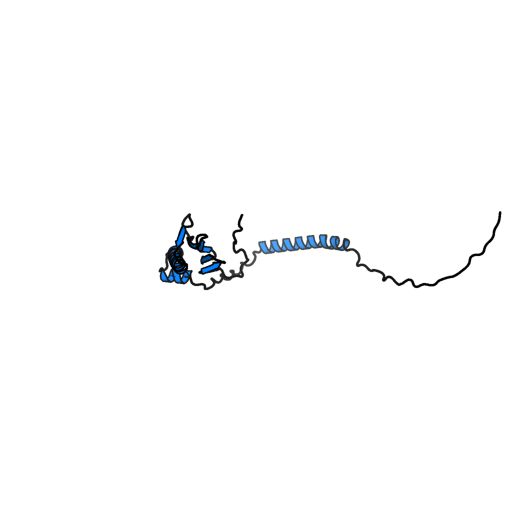48 -4.161 30.879 1.00 83.12 112 THR A O 1
ATOM 892 N N . SER A 1 113 ? -27.114 -5.001 30.698 1.00 87.31 113 SER A N 1
ATOM 893 C CA . SER A 1 113 ? -27.380 -4.960 32.146 1.00 87.31 113 SER A CA 1
ATOM 894 C 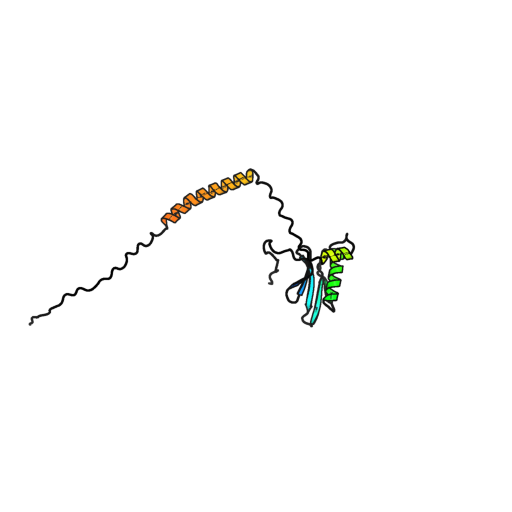C . SER A 1 113 ? -26.335 -5.734 32.961 1.00 87.31 113 SER A C 1
ATOM 896 O O . SER A 1 113 ? -25.971 -5.311 34.055 1.00 87.31 113 SER A O 1
ATOM 898 N N . GLU A 1 114 ? -25.784 -6.819 32.408 1.00 89.06 114 GLU A N 1
ATOM 899 C CA . GLU A 1 114 ? -24.693 -7.582 33.026 1.00 89.06 114 GLU A CA 1
ATOM 900 C C . GLU A 1 114 ? -23.382 -6.788 33.095 1.00 89.06 114 GLU A C 1
ATOM 902 O O . GLU A 1 114 ? -22.699 -6.814 34.119 1.00 89.06 114 GLU A O 1
ATOM 907 N N . GLN A 1 115 ? -23.042 -6.032 32.044 1.00 88.75 115 GLN A N 1
ATOM 908 C CA . GLN A 1 115 ? -21.875 -5.144 32.048 1.00 88.75 115 GLN A CA 1
ATOM 909 C C . GLN A 1 115 ? -22.032 -4.013 33.065 1.00 88.75 115 GLN A C 1
ATOM 911 O O . GLN A 1 115 ? -21.062 -3.658 33.731 1.00 88.75 115 GLN A O 1
ATOM 916 N N . GLN A 1 116 ? -23.247 -3.483 33.226 1.00 90.81 116 GLN A N 1
ATOM 917 C CA . GLN A 1 116 ? -23.537 -2.457 34.230 1.00 90.81 116 GLN A CA 1
ATOM 918 C C . GLN A 1 116 ? -23.390 -3.014 35.649 1.00 90.81 116 GLN A C 1
ATOM 920 O O . GLN A 1 116 ? -22.721 -2.406 36.479 1.00 90.81 116 GLN A O 1
ATOM 925 N N . GLN A 1 117 ? -23.923 -4.209 35.914 1.00 92.69 117 GLN A N 1
ATOM 926 C CA . GLN A 1 117 ? -23.744 -4.874 37.208 1.00 92.69 117 GLN A CA 1
ATOM 927 C C . GLN A 1 117 ? -22.278 -5.219 37.484 1.00 92.69 117 GLN A C 1
ATOM 929 O O . GLN A 1 117 ? -21.819 -5.093 38.616 1.00 92.69 117 GLN A O 1
ATOM 934 N N . GLN A 1 118 ? -21.520 -5.634 36.467 1.00 94.19 118 GLN A N 1
ATOM 935 C CA . GLN A 1 118 ? -20.090 -5.894 36.617 1.00 94.19 118 GLN A CA 1
ATOM 936 C C . GLN A 1 118 ? -19.311 -4.610 36.925 1.00 94.19 118 GLN A C 1
ATOM 938 O O . GLN A 1 118 ? -18.456 -4.632 37.807 1.00 94.19 118 GLN A O 1
ATOM 943 N N . ALA A 1 119 ? -19.616 -3.502 36.247 1.00 90.62 119 ALA A N 1
ATOM 944 C CA . ALA A 1 119 ? -19.015 -2.202 36.537 1.00 90.62 119 ALA A CA 1
ATOM 945 C C . ALA A 1 119 ? -19.348 -1.742 37.963 1.00 90.62 119 ALA A C 1
ATOM 947 O O . ALA A 1 119 ? -18.456 -1.338 38.699 1.00 90.62 119 ALA A O 1
ATOM 948 N N . GLN A 1 120 ? -20.598 -1.918 38.392 1.00 93.44 120 GLN A N 1
ATOM 949 C CA . GLN A 1 120 ? -21.030 -1.554 39.739 1.00 93.44 120 GLN A CA 1
ATOM 950 C C . GLN A 1 120 ? -20.332 -2.388 40.823 1.00 93.44 120 GLN A C 1
ATOM 952 O O . GLN A 1 120 ? -19.880 -1.837 41.823 1.00 93.44 120 GLN A O 1
ATOM 957 N N . ARG A 1 121 ? -20.151 -3.698 40.598 1.00 94.69 121 ARG A N 1
ATOM 958 C CA . ARG A 1 121 ? -19.353 -4.558 41.491 1.00 94.69 121 ARG A CA 1
ATOM 959 C C . ARG A 1 121 ? -17.885 -4.137 41.550 1.00 94.69 121 ARG A C 1
ATOM 961 O O . ARG A 1 121 ? -17.269 -4.229 42.609 1.00 94.69 121 ARG A O 1
ATOM 968 N N . LEU A 1 122 ? -17.312 -3.710 40.423 1.00 96.25 122 LEU A N 1
ATOM 969 C CA . LEU A 1 122 ? -15.932 -3.226 40.371 1.00 96.25 122 LEU A CA 1
ATOM 970 C C . LEU A 1 122 ? -15.773 -1.901 41.124 1.00 96.25 122 LEU A C 1
ATOM 972 O O . LEU A 1 122 ? -14.816 -1.772 41.883 1.00 96.25 122 LEU A O 1
ATOM 976 N N . ASP A 1 123 ? -16.714 -0.969 40.977 1.00 95.12 123 ASP A N 1
ATOM 977 C CA . ASP A 1 123 ? -16.712 0.302 41.711 1.00 95.12 123 ASP A CA 1
ATOM 978 C C . ASP A 1 123 ? -16.872 0.086 43.218 1.00 95.12 123 ASP A C 1
ATOM 980 O O . ASP A 1 123 ? -16.154 0.690 44.015 1.00 95.12 123 ASP A O 1
ATOM 984 N N . GLU A 1 124 ? -17.752 -0.827 43.629 1.00 93.44 124 GLU A N 1
ATOM 985 C CA . GLU A 1 124 ? -17.938 -1.173 45.040 1.00 93.44 124 GLU A CA 1
ATOM 986 C C . GLU A 1 124 ? -16.680 -1.827 45.634 1.00 93.44 124 GLU A C 1
ATOM 988 O O . GLU A 1 124 ? -16.229 -1.461 46.724 1.00 93.44 124 GLU A O 1
ATOM 993 N N . ALA A 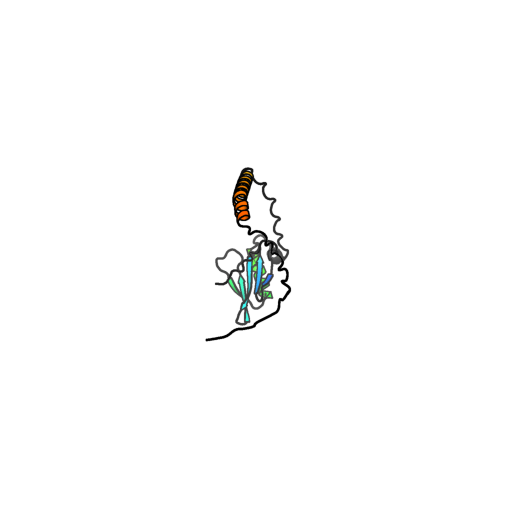1 125 ? -16.043 -2.735 44.889 1.00 93.81 125 ALA A N 1
ATOM 994 C CA . ALA A 1 125 ? -14.770 -3.329 45.286 1.00 93.81 125 ALA A CA 1
ATOM 995 C C . ALA A 1 125 ? -13.642 -2.285 45.355 1.00 93.81 125 ALA A C 1
ATOM 997 O O . ALA A 1 125 ? -12.829 -2.316 46.285 1.00 93.81 125 ALA A O 1
ATOM 998 N N . ALA A 1 126 ? -13.601 -1.342 44.410 1.00 92.62 126 ALA A N 1
ATOM 999 C CA . ALA A 1 126 ? -12.635 -0.249 44.393 1.00 92.62 126 ALA A CA 1
ATOM 1000 C C . ALA A 1 126 ? -12.837 0.702 45.582 1.00 92.62 126 ALA A C 1
ATOM 1002 O O . ALA A 1 126 ? -11.863 1.066 46.244 1.00 92.62 126 ALA A O 1
ATOM 1003 N N . ALA A 1 127 ? -14.084 1.040 45.919 1.00 92.31 127 ALA A N 1
ATOM 1004 C CA . ALA A 1 127 ? -14.420 1.843 47.091 1.00 92.31 127 ALA A CA 1
ATOM 1005 C C . ALA A 1 127 ? -14.026 1.134 48.397 1.00 92.31 127 ALA A C 1
ATOM 1007 O O . ALA A 1 127 ? -13.413 1.745 49.274 1.00 92.31 127 ALA A O 1
ATOM 1008 N N . ALA A 1 128 ? -14.294 -0.170 48.512 1.00 91.50 128 ALA A N 1
ATOM 1009 C CA . ALA A 1 128 ? -13.892 -0.969 49.669 1.00 91.50 128 ALA A CA 1
ATOM 1010 C C . ALA A 1 128 ? -12.362 -1.072 49.809 1.00 91.50 128 ALA A C 1
ATOM 1012 O O . ALA A 1 128 ? -11.830 -1.021 50.921 1.00 91.50 128 ALA A O 1
ATOM 1013 N N . ALA A 1 129 ? -11.636 -1.193 48.694 1.00 89.31 129 ALA A N 1
ATOM 1014 C CA . ALA A 1 129 ? -10.177 -1.170 48.690 1.00 89.31 129 ALA A CA 1
ATOM 1015 C C . ALA A 1 129 ? -9.637 0.207 49.107 1.00 89.31 129 ALA A C 1
ATOM 1017 O O . ALA A 1 129 ? -8.775 0.286 49.983 1.00 89.31 129 ALA A O 1
ATOM 1018 N N . ALA A 1 130 ? -10.186 1.294 48.557 1.00 88.31 130 ALA A N 1
ATOM 1019 C CA . ALA A 1 130 ? -9.812 2.657 48.921 1.00 88.31 130 ALA A CA 1
ATOM 1020 C C . ALA A 1 130 ? -10.080 2.946 50.407 1.00 88.31 130 ALA A C 1
ATOM 1022 O O . ALA A 1 130 ? -9.213 3.489 51.087 1.00 88.31 130 ALA A O 1
ATOM 1023 N N . ALA A 1 131 ? -11.215 2.504 50.954 1.00 87.81 131 ALA A N 1
ATOM 1024 C CA . ALA A 1 131 ? -11.544 2.664 52.372 1.00 87.81 131 ALA A CA 1
ATOM 1025 C C . ALA A 1 131 ? -10.566 1.939 53.315 1.00 87.81 131 ALA A C 1
ATOM 1027 O O . ALA A 1 131 ? -10.401 2.352 54.459 1.00 87.81 131 ALA A O 1
ATOM 1028 N N . ARG A 1 132 ? -9.891 0.880 52.850 1.00 83.19 132 ARG A N 1
ATOM 1029 C CA . ARG A 1 132 ? -8.848 0.174 53.615 1.00 83.19 132 ARG A CA 1
ATOM 1030 C C . ARG A 1 132 ? -7.476 0.822 53.457 1.00 83.19 132 ARG A C 1
ATOM 1032 O O . ARG A 1 132 ? -6.726 0.927 54.423 1.00 83.19 132 ARG A O 1
ATOM 1039 N N . VAL A 1 133 ? -7.146 1.245 52.240 1.00 85.25 133 VAL A N 1
ATOM 1040 C CA . VAL A 1 133 ? -5.818 1.766 51.894 1.00 85.25 133 VAL A CA 1
ATOM 1041 C C . VAL A 1 133 ? -5.649 3.220 52.337 1.00 85.25 133 VAL A C 1
ATOM 1043 O O . VAL A 1 133 ? -4.607 3.564 52.885 1.00 85.25 133 VAL A O 1
ATOM 1046 N N . MET A 1 134 ? -6.660 4.075 52.168 1.00 83.00 134 MET A N 1
ATOM 1047 C CA . MET A 1 134 ? -6.557 5.508 52.476 1.00 83.00 134 MET A CA 1
ATOM 1048 C C . MET A 1 134 ? -6.255 5.801 53.958 1.00 83.00 134 MET A C 1
ATOM 1050 O O . MET A 1 134 ? -5.370 6.618 54.210 1.00 83.00 134 MET A O 1
ATOM 1054 N N . PRO A 1 135 ? -6.874 5.132 54.952 1.00 81.56 135 PRO A N 1
ATOM 1055 C CA . PRO A 1 135 ? -6.506 5.317 56.358 1.00 81.56 135 PRO A CA 1
ATOM 1056 C C . PRO A 1 135 ? -5.105 4.789 56.689 1.00 81.56 135 PRO A C 1
ATOM 1058 O O . PRO A 1 135 ? -4.388 5.399 57.478 1.00 81.56 135 PRO A O 1
ATOM 1061 N N . ALA A 1 136 ? -4.684 3.684 56.062 1.00 75.06 136 ALA A N 1
ATOM 1062 C CA . ALA A 1 136 ? -3.337 3.139 56.232 1.00 75.06 136 ALA A CA 1
ATOM 1063 C C . ALA A 1 136 ? -2.268 4.087 55.662 1.00 75.06 136 ALA A C 1
ATOM 1065 O O . ALA A 1 136 ? -1.222 4.282 56.275 1.00 75.06 136 ALA A O 1
ATOM 1066 N N . LEU A 1 137 ? -2.553 4.735 54.528 1.00 74.19 137 LEU A N 1
ATOM 1067 C CA . LEU A 1 137 ? -1.701 5.780 53.959 1.00 74.19 137 LEU A CA 1
ATOM 1068 C C . LEU A 1 137 ? -1.716 7.067 54.797 1.00 74.19 137 LEU A C 1
ATOM 1070 O O . LEU A 1 137 ? -0.683 7.721 54.908 1.00 74.19 137 LEU A O 1
ATOM 1074 N N . ALA A 1 138 ? -2.847 7.416 55.418 1.00 70.31 138 ALA A N 1
ATOM 1075 C CA . ALA A 1 138 ? -2.953 8.568 56.315 1.00 70.31 138 ALA A CA 1
ATOM 1076 C C . ALA A 1 138 ? -2.138 8.388 57.609 1.00 70.31 138 ALA A C 1
ATOM 1078 O O . ALA A 1 138 ? -1.552 9.350 58.091 1.00 70.31 138 ALA A O 1
ATOM 1079 N N . LEU A 1 139 ? -2.037 7.162 58.137 1.00 64.94 139 LEU A N 1
ATOM 1080 C CA . LEU A 1 139 ? -1.188 6.843 59.294 1.00 64.94 139 LEU A CA 1
ATOM 1081 C C . LEU A 1 139 ? 0.314 6.978 58.980 1.00 64.94 139 LEU A C 1
ATOM 1083 O O . LEU A 1 139 ? 1.108 7.302 59.856 1.00 64.94 139 LEU A O 1
ATOM 1087 N N . ILE A 1 140 ? 0.701 6.714 57.729 1.00 63.16 140 ILE A N 1
ATOM 1088 C CA . ILE A 1 140 ? 2.091 6.778 57.257 1.00 63.16 140 ILE A CA 1
ATOM 1089 C C . ILE A 1 140 ? 2.482 8.213 56.860 1.00 63.16 140 ILE A C 1
ATOM 1091 O O . ILE A 1 140 ? 3.661 8.469 56.620 1.00 63.16 140 ILE A O 1
ATOM 1095 N N . GLN A 1 141 ? 1.545 9.173 56.822 1.00 58.44 141 GLN A N 1
ATOM 1096 C CA . GLN A 1 141 ? 1.911 10.572 56.600 1.00 58.44 141 GLN A CA 1
ATOM 1097 C C . GLN A 1 141 ? 2.773 11.075 57.769 1.00 58.44 141 GLN A C 1
ATOM 1099 O O . GLN A 1 141 ? 2.280 11.157 58.897 1.00 58.44 141 GLN A O 1
ATOM 1104 N N . PRO A 1 142 ? 4.052 11.433 57.537 1.00 58.50 142 PRO A N 1
ATOM 1105 C CA . PRO A 1 142 ? 4.824 12.109 58.563 1.00 58.50 142 PRO A CA 1
ATOM 1106 C C . PRO A 1 142 ? 4.175 13.478 58.832 1.00 58.50 142 PRO A C 1
ATOM 1108 O O . PRO A 1 142 ? 3.706 14.122 57.886 1.00 58.50 142 PRO A O 1
ATOM 1111 N N . PRO A 1 143 ? 4.120 13.936 60.096 1.00 55.75 143 PRO A N 1
ATOM 1112 C CA . PRO A 1 143 ? 3.570 15.243 60.420 1.00 55.75 143 PRO A CA 1
ATOM 1113 C C . PRO A 1 143 ? 4.290 16.313 59.599 1.00 55.75 143 PRO A C 1
ATOM 1115 O O . PRO A 1 143 ? 5.519 16.300 59.497 1.00 55.75 143 PRO A O 1
ATOM 1118 N N . ALA A 1 144 ? 3.511 17.220 59.002 1.00 56.25 144 ALA A N 1
ATOM 1119 C CA . ALA A 1 144 ? 4.031 18.399 58.329 1.00 56.25 144 ALA A CA 1
ATOM 1120 C C . ALA A 1 144 ? 5.093 19.050 59.225 1.00 56.25 144 ALA A C 1
ATOM 1122 O O . ALA A 1 144 ? 4.815 19.344 60.387 1.00 56.25 144 ALA A O 1
ATOM 1123 N N . GLU A 1 145 ? 6.311 19.216 58.701 1.00 46.34 145 GLU A N 1
ATOM 1124 C CA . GLU A 1 145 ? 7.433 19.821 59.416 1.00 46.34 145 GLU A CA 1
ATOM 1125 C C . GLU A 1 145 ? 7.053 21.225 59.919 1.00 46.34 145 GLU A C 1
ATOM 1127 O O . GLU A 1 145 ? 7.249 22.230 59.235 1.00 46.34 145 GLU A O 1
ATOM 1132 N N . THR A 1 146 ? 6.575 21.337 61.157 1.00 47.75 146 THR A N 1
ATOM 1133 C CA . THR A 1 146 ? 6.682 22.570 61.934 1.00 47.75 146 THR A CA 1
ATOM 1134 C C . THR A 1 146 ? 8.138 22.688 62.364 1.00 47.75 146 THR A C 1
ATOM 1136 O O . THR A 1 146 ? 8.517 22.323 63.473 1.00 47.75 146 THR A O 1
ATOM 1139 N N . ARG A 1 147 ? 9.000 23.174 61.464 1.00 42.12 147 ARG A N 1
ATOM 1140 C CA . ARG A 1 147 ? 10.325 23.645 61.878 1.00 42.12 147 ARG A CA 1
ATOM 1141 C C . ARG A 1 147 ? 10.123 24.872 62.772 1.00 42.12 147 ARG A C 1
ATOM 1143 O O . ARG A 1 147 ? 9.582 25.867 62.282 1.00 42.12 147 ARG A O 1
ATOM 1150 N N . PRO A 1 148 ? 10.565 24.876 64.042 1.00 41.09 148 PRO A N 1
ATOM 1151 C CA . PRO A 1 148 ? 10.721 26.131 64.750 1.00 41.09 148 PRO A CA 1
ATOM 1152 C C . PRO A 1 148 ? 11.872 26.881 64.076 1.00 41.09 148 PRO A C 1
ATOM 1154 O O . PRO A 1 148 ? 12.964 26.341 63.882 1.00 41.09 148 PRO A O 1
ATOM 1157 N N . ARG A 1 149 ? 11.601 28.119 63.655 1.00 42.16 149 ARG A N 1
ATOM 1158 C CA . ARG A 1 149 ? 12.634 29.045 63.187 1.00 42.16 149 ARG A CA 1
ATOM 1159 C C . ARG A 1 149 ? 13.733 29.112 64.247 1.00 42.16 149 ARG A C 1
ATOM 1161 O O . ARG A 1 149 ? 13.450 29.345 65.418 1.00 42.16 149 ARG A O 1
ATOM 1168 N N . LEU A 1 150 ? 14.967 28.894 63.805 1.00 43.97 150 LEU A N 1
ATOM 1169 C CA . LEU A 1 150 ? 16.189 29.116 64.563 1.00 43.97 150 LEU A CA 1
ATOM 1170 C C . LEU A 1 150 ? 16.232 30.600 64.958 1.00 43.97 150 LEU A C 1
ATOM 1172 O O . LEU A 1 150 ? 16.600 31.447 64.146 1.00 43.97 150 LEU A O 1
ATOM 1176 N N . THR A 1 151 ? 15.778 30.927 66.166 1.00 43.97 151 THR A N 1
ATOM 1177 C CA . THR A 1 151 ? 15.968 32.262 66.729 1.00 43.97 151 THR A CA 1
ATOM 1178 C C . THR A 1 151 ? 17.406 32.356 67.217 1.00 43.97 151 THR A C 1
ATOM 1180 O O . THR A 1 151 ? 17.840 31.616 68.100 1.00 43.97 151 THR A O 1
ATOM 1183 N N . ASP A 1 152 ? 18.120 33.247 66.550 1.00 36.72 152 ASP A N 1
ATOM 1184 C CA . ASP A 1 152 ? 19.488 33.691 66.756 1.00 36.72 152 ASP A CA 1
ATOM 1185 C C . ASP A 1 152 ? 19.824 33.919 68.243 1.00 36.72 152 ASP A C 1
ATOM 1187 O O . ASP A 1 152 ? 19.092 34.599 68.968 1.00 36.72 152 ASP A O 1
ATOM 1191 N N . ARG A 1 153 ? 20.921 33.318 68.719 1.00 34.59 153 ARG A N 1
ATOM 1192 C CA . ARG A 1 153 ? 21.387 33.424 70.109 1.00 34.59 153 ARG A CA 1
ATOM 1193 C C . ARG A 1 153 ? 22.499 34.470 70.151 1.00 34.59 153 ARG A C 1
ATOM 1195 O O . ARG A 1 153 ? 23.678 34.138 70.074 1.00 34.59 153 ARG A O 1
ATOM 1202 N N . ALA A 1 154 ? 2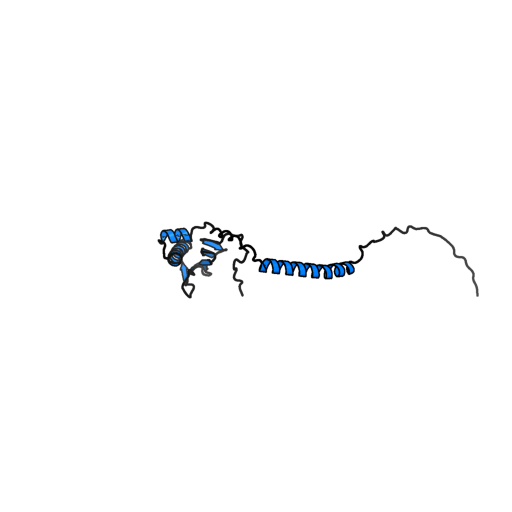2.094 35.732 70.259 1.00 40.81 154 ALA A N 1
ATOM 1203 C CA . ALA A 1 154 ? 22.990 36.857 70.486 1.00 40.81 154 ALA A CA 1
ATOM 1204 C C . ALA A 1 154 ? 23.498 36.873 71.941 1.00 40.81 154 ALA A C 1
ATOM 1206 O O . ALA A 1 154 ? 22.729 36.989 72.893 1.00 40.81 154 ALA A O 1
ATOM 1207 N N . ASP A 1 155 ? 24.807 36.669 72.063 1.00 37.41 155 ASP A N 1
ATOM 1208 C CA . ASP A 1 155 ? 25.768 37.395 72.901 1.00 37.41 155 ASP A CA 1
ATOM 1209 C C . ASP A 1 155 ? 25.233 38.203 74.108 1.00 37.41 155 ASP A C 1
ATOM 1211 O O . ASP A 1 155 ? 24.670 39.283 73.949 1.00 37.41 155 ASP A O 1
ATOM 1215 N N . VAL A 1 156 ? 25.514 37.725 75.328 1.00 36.47 156 VAL A N 1
ATOM 1216 C CA . VAL A 1 156 ? 25.730 38.573 76.516 1.00 36.47 156 VAL A CA 1
ATOM 1217 C C . VAL A 1 156 ? 26.846 37.938 77.342 1.00 36.47 156 VAL A C 1
ATOM 1219 O O . VAL A 1 156 ? 26.667 36.901 77.984 1.00 36.47 156 VAL A O 1
ATOM 1222 N N . GLY A 1 157 ? 28.021 38.561 77.293 1.00 33.38 157 GLY A N 1
ATOM 1223 C CA . GLY A 1 157 ? 29.196 38.171 78.058 1.00 33.38 157 GLY A CA 1
ATOM 1224 C C . GLY A 1 157 ? 29.102 38.484 79.553 1.00 33.38 157 GLY A C 1
ATOM 1225 O O . GLY A 1 157 ? 28.439 39.426 79.978 1.00 33.38 157 GLY A O 1
ATOM 1226 N N . LEU A 1 158 ? 29.868 37.730 80.344 1.00 37.75 158 LEU A N 1
ATOM 1227 C CA . LEU A 1 158 ? 30.353 38.157 81.654 1.00 37.75 158 LEU A CA 1
ATOM 1228 C C . LEU A 1 158 ? 31.840 37.808 81.781 1.00 37.75 158 LEU A C 1
ATOM 1230 O O . LEU A 1 158 ? 32.273 36.681 81.543 1.00 37.75 158 LEU A O 1
ATOM 1234 N N . ARG A 1 159 ? 32.602 38.854 82.095 1.00 35.84 159 ARG A N 1
ATOM 1235 C CA . ARG A 1 159 ? 34.050 38.931 82.289 1.00 35.84 159 ARG A CA 1
ATOM 1236 C C . ARG A 1 159 ? 34.462 38.538 83.713 1.00 35.84 159 ARG A C 1
ATOM 1238 O O . ARG A 1 159 ? 33.720 38.809 84.646 1.00 35.84 159 ARG A O 1
ATOM 1245 N N . GLU A 1 160 ? 35.721 38.088 83.802 1.00 33.16 160 GLU A N 1
ATOM 1246 C CA . GLU A 1 160 ? 36.693 38.247 84.910 1.00 33.16 160 GLU A CA 1
ATOM 1247 C C . GLU A 1 160 ? 36.378 37.565 86.265 1.00 33.16 160 GLU A C 1
ATOM 1249 O O . GLU A 1 160 ? 35.243 37.461 86.690 1.00 33.16 160 GLU A O 1
ATOM 1254 N N . GLY A 1 161 ? 37.336 37.033 87.030 1.00 37.03 161 GLY A N 1
ATOM 1255 C CA . GLY A 1 161 ? 38.790 37.144 86.980 1.00 37.03 161 GLY A CA 1
ATOM 1256 C C . GLY A 1 161 ? 39.480 36.048 87.809 1.00 37.03 161 GLY A C 1
ATOM 1257 O O . GLY A 1 161 ? 38.852 35.262 88.517 1.00 37.03 161 GLY A O 1
ATOM 1258 N N . LYS A 1 162 ? 40.805 35.978 87.669 1.00 39.25 162 LYS A N 1
ATOM 1259 C CA . LYS A 1 162 ? 41.690 34.924 88.179 1.00 39.25 162 LYS A CA 1
ATOM 1260 C C . LYS A 1 162 ? 42.709 35.539 89.146 1.00 39.25 162 LYS A C 1
ATOM 1262 O O . LYS A 1 162 ? 43.583 36.257 88.684 1.00 39.25 162 LYS A O 1
ATOM 1267 N N . VAL A 1 163 ? 42.641 35.215 90.440 1.00 38.94 163 VAL A N 1
ATOM 1268 C CA . VAL A 1 163 ? 43.706 35.353 91.470 1.00 38.94 163 VAL A CA 1
ATOM 1269 C C . VAL A 1 163 ? 43.341 34.337 92.570 1.00 38.94 163 VAL A C 1
ATOM 1271 O O . VAL A 1 163 ? 42.194 34.324 92.983 1.00 38.94 163 VAL A O 1
ATOM 1274 N N . GLY A 1 164 ? 44.145 33.411 93.099 1.00 36.06 164 GLY A N 1
ATOM 1275 C CA . GLY A 1 164 ? 45.584 33.155 93.084 1.00 36.06 164 GLY A CA 1
ATOM 1276 C C . GLY A 1 164 ? 46.039 32.837 94.524 1.00 36.06 164 GLY A C 1
ATOM 1277 O O . GLY A 1 164 ? 45.941 33.719 95.361 1.00 36.06 164 GLY A O 1
ATOM 1278 N N . SER A 1 165 ? 46.521 31.618 94.824 1.00 40.78 165 SER A N 1
ATOM 1279 C CA . SER A 1 165 ? 47.423 31.277 95.963 1.00 40.78 165 SER A CA 1
ATOM 1280 C C . SER A 1 165 ? 47.760 29.767 95.884 1.00 40.78 165 SER A C 1
ATOM 1282 O O . SER A 1 165 ? 46.832 28.971 95.849 1.00 40.78 165 SER A O 1
ATOM 1284 N N . LYS A 1 166 ? 48.977 29.258 95.599 1.00 39.62 166 LYS A N 1
ATOM 1285 C CA . LYS A 1 166 ? 50.256 29.242 96.363 1.00 39.62 166 LYS A CA 1
ATOM 1286 C C . LYS A 1 166 ? 50.050 28.687 97.796 1.00 39.62 166 LYS A C 1
ATOM 1288 O O . LYS A 1 166 ? 49.174 29.174 98.483 1.00 39.62 166 LYS A O 1
ATOM 1293 N N . ARG A 1 167 ? 50.792 27.709 98.336 1.00 36.91 167 ARG A N 1
ATOM 1294 C CA . ARG A 1 167 ? 52.130 27.136 98.080 1.00 36.91 167 ARG A CA 1
ATOM 1295 C C . ARG A 1 167 ? 52.201 25.682 98.611 1.00 36.91 167 ARG A C 1
ATOM 1297 O O . ARG A 1 167 ? 51.300 25.243 99.316 1.00 36.91 167 ARG A O 1
ATOM 1304 N N . ARG A 1 168 ? 53.307 25.004 98.276 1.00 38.59 168 ARG A N 1
ATOM 1305 C CA . ARG A 1 168 ? 53.996 24.037 99.153 1.00 38.59 168 ARG A CA 1
ATOM 1306 C C . ARG A 1 168 ? 54.239 24.593 100.555 1.00 38.59 168 ARG A C 1
ATOM 1308 O O . ARG A 1 168 ? 54.456 25.824 100.646 1.00 38.59 168 ARG A O 1
#